Protein AF-A0A3M7ECI2-F1 (afdb_monomer)

Radius of gyration: 13.9 Å; Cα contacts (8 Å, |Δi|>4): 184; chains: 1; bounding box: 37×32×33 Å

Sequence (130 aa):
MAPIPIGLCGKSSGMASAFSQKLLPEYERQSIRPASGVGTNADSPSTQVPLAMVVGRGFSESELQEMRTLEGARTIPWLYPDPLKSMASTLSRPFLLDAIAKRTKACLGAHGVAEGKDVASEEKGKVWYF

Foldseek 3Di:
DQAAEEEEAEPDPVLRVLLQVLLPPRHHYDQDCDPVNDDPRNPDDDPDDHQAYEYEPPDDPVRVVVSCVDPPSQQHEYEYEDPVVVVPPPDDDVVSSNVVSVVVVVQCVVQQVGPPGHRDSVRGNHYHYD

Mean predicted aligned error: 9.51 Å

Secondary structure (DSSP, 8-state):
-PPEEEEEE-S-HHHHHHHHHHHTTTEEEE----TTS-STTTT----S--S-EEE-TTS-HHHHHHHHHSTTGGGS-EEE--HHHHTT--S-HHHHHHHHHHHHHHHHHHTT-STT-PPPTTTTT-EEE-

pLDDT: mean 71.27, std 13.81, range [38.53, 88.94]

Organism: Hortaea werneckii (NCBI:txid91943)

Structure (mmCIF, N/CA/C/O backbone):
data_AF-A0A3M7ECI2-F1
#
_entry.id   AF-A0A3M7ECI2-F1
#
loop_
_atom_site.group_PDB
_atom_site.id
_atom_site.type_symbol
_atom_site.label_atom_id
_atom_site.label_alt_id
_atom_site.label_comp_id
_atom_site.label_asym_id
_atom_site.label_entity_id
_atom_site.label_seq_id
_atom_site.pdbx_PDB_ins_code
_atom_site.Cartn_x
_atom_site.Cartn_y
_atom_site.Cartn_z
_atom_site.occupancy
_atom_site.B_iso_or_equiv
_atom_site.auth_seq_id
_atom_site.auth_comp_id
_atom_site.auth_asym_id
_atom_site.auth_atom_id
_atom_site.pdbx_PDB_model_num
ATOM 1 N N . MET A 1 1 ? -15.680 -14.904 -4.975 1.00 51.53 1 MET A N 1
ATOM 2 C CA . MET A 1 1 ? -14.711 -14.382 -3.988 1.00 51.53 1 MET A CA 1
ATOM 3 C C . MET A 1 1 ? -14.372 -12.958 -4.382 1.00 51.53 1 MET A C 1
ATOM 5 O O . MET A 1 1 ? -14.269 -12.705 -5.578 1.00 51.53 1 MET A O 1
ATOM 9 N N . ALA A 1 2 ? -14.342 -12.034 -3.421 1.00 65.56 2 ALA A N 1
ATOM 10 C CA . ALA A 1 2 ? -14.121 -10.612 -3.680 1.00 65.56 2 ALA A CA 1
ATOM 11 C C . ALA A 1 2 ? -12.646 -10.261 -3.411 1.00 65.56 2 ALA A C 1
ATOM 13 O O . ALA A 1 2 ? -12.099 -10.751 -2.422 1.00 65.56 2 ALA A O 1
ATOM 14 N N . PRO A 1 3 ? -11.999 -9.463 -4.273 1.00 75.31 3 PRO A N 1
ATOM 15 C CA . PRO A 1 3 ? -10.607 -9.068 -4.092 1.00 75.31 3 PRO A CA 1
ATOM 16 C C . PRO A 1 3 ? -10.425 -8.204 -2.837 1.00 75.31 3 PRO A C 1
ATOM 18 O O . PRO A 1 3 ? -11.341 -7.509 -2.395 1.00 75.31 3 PRO A O 1
ATOM 21 N N . ILE A 1 4 ? -9.227 -8.246 -2.254 1.00 79.75 4 ILE A N 1
ATOM 22 C CA . ILE A 1 4 ? -8.922 -7.526 -1.014 1.00 79.75 4 ILE A CA 1
ATOM 23 C C . ILE A 1 4 ? -8.727 -6.034 -1.325 1.00 79.75 4 ILE A C 1
ATOM 25 O O . ILE A 1 4 ? -7.835 -5.701 -2.113 1.00 79.75 4 ILE A O 1
ATOM 29 N N . PRO A 1 5 ? -9.494 -5.118 -0.704 1.00 77.75 5 PRO A N 1
ATOM 30 C CA . PRO A 1 5 ? -9.373 -3.696 -0.984 1.00 77.75 5 PRO A CA 1
ATOM 31 C C . PRO A 1 5 ? -8.084 -3.128 -0.382 1.00 77.75 5 PRO A C 1
ATOM 33 O O . PRO A 1 5 ? -7.863 -3.193 0.828 1.00 77.75 5 PRO A O 1
ATOM 36 N N . ILE A 1 6 ? -7.249 -2.510 -1.215 1.00 82.06 6 ILE A N 1
ATOM 37 C CA . ILE A 1 6 ? -6.029 -1.812 -0.792 1.00 82.06 6 ILE A CA 1
ATOM 38 C C . ILE A 1 6 ? -5.992 -0.384 -1.333 1.00 82.06 6 ILE A C 1
ATOM 40 O O . ILE A 1 6 ? -6.375 -0.106 -2.466 1.00 82.06 6 ILE A O 1
ATOM 44 N N . GLY A 1 7 ? -5.482 0.543 -0.539 1.00 82.25 7 GLY A N 1
ATOM 45 C CA . GLY A 1 7 ? -5.166 1.889 -0.983 1.00 82.25 7 GLY A CA 1
ATOM 46 C C . GLY A 1 7 ? -3.888 1.903 -1.800 1.00 82.25 7 GLY A C 1
ATOM 47 O O . GLY A 1 7 ? -2.899 1.293 -1.405 1.00 82.25 7 GLY A O 1
ATOM 48 N N . LEU A 1 8 ? -3.872 2.639 -2.909 1.00 81.19 8 LEU A N 1
ATOM 49 C CA . LEU A 1 8 ? -2.645 2.900 -3.658 1.00 81.19 8 LEU A CA 1
ATOM 50 C C . LEU A 1 8 ? -2.427 4.400 -3.804 1.00 81.19 8 LEU A C 1
ATOM 52 O O . LEU A 1 8 ? -3.227 5.098 -4.432 1.00 81.19 8 LEU A O 1
ATOM 56 N N . CYS A 1 9 ? -1.309 4.885 -3.272 1.00 76.56 9 CYS A N 1
ATOM 57 C CA . CYS A 1 9 ? -0.869 6.256 -3.447 1.00 76.56 9 CYS A CA 1
ATOM 58 C C . CYS A 1 9 ? 0.439 6.305 -4.240 1.00 76.56 9 CYS A C 1
ATOM 60 O O . CYS A 1 9 ? 1.471 5.786 -3.821 1.00 76.56 9 CYS A O 1
ATOM 62 N N . GLY A 1 10 ? 0.415 6.947 -5.403 1.00 74.00 10 GLY A N 1
ATOM 63 C CA . GLY A 1 10 ? 1.594 7.129 -6.240 1.00 74.00 10 GLY A CA 1
ATOM 64 C C . GLY A 1 10 ? 1.497 8.428 -7.025 1.00 74.00 10 GLY A C 1
ATOM 65 O O . GLY A 1 10 ? 0.425 8.772 -7.510 1.00 74.00 10 GLY A O 1
ATOM 66 N N . LYS A 1 11 ? 2.625 9.131 -7.187 1.00 70.88 11 LYS A N 1
ATOM 67 C CA . LYS A 1 11 ? 2.694 10.362 -7.998 1.00 70.88 11 LYS A CA 1
ATOM 68 C C . LYS A 1 11 ? 2.538 10.108 -9.506 1.00 70.88 11 LYS A C 1
ATOM 70 O O . LYS A 1 11 ? 2.215 11.022 -10.251 1.00 70.88 11 LYS A O 1
ATOM 75 N N . SER A 1 12 ? 2.774 8.877 -9.968 1.00 71.81 12 SER A N 1
ATOM 76 C CA . SER A 1 12 ? 2.641 8.490 -11.378 1.00 71.81 12 SER A CA 1
ATOM 77 C C . SER A 1 12 ? 1.426 7.586 -11.579 1.00 71.81 12 SER A C 1
ATOM 79 O O . SER A 1 12 ? 1.416 6.439 -11.126 1.00 71.81 12 SER A O 1
ATOM 81 N N . SER A 1 13 ? 0.425 8.087 -12.304 1.00 68.69 13 SER A N 1
ATOM 82 C CA . SER A 1 13 ? -0.803 7.353 -12.638 1.00 68.69 13 SER A CA 1
ATOM 83 C C . SER A 1 13 ? -0.538 6.108 -13.493 1.00 68.69 13 SER A C 1
ATOM 85 O O . SER A 1 13 ? -1.153 5.064 -13.268 1.00 68.69 13 SER A O 1
ATOM 87 N N . GLY A 1 14 ? 0.420 6.179 -14.425 1.00 72.62 14 GLY A N 1
ATOM 88 C CA . GLY A 1 14 ? 0.828 5.044 -15.258 1.00 72.62 14 GLY A CA 1
ATOM 89 C C . GLY A 1 14 ? 1.465 3.915 -14.445 1.00 72.62 14 GLY A C 1
ATOM 90 O O . GLY A 1 14 ? 1.084 2.756 -14.594 1.00 72.62 14 GLY A O 1
ATOM 91 N N . MET A 1 15 ? 2.375 4.251 -13.523 1.00 73.75 15 MET A N 1
ATOM 92 C CA . MET A 1 15 ? 2.985 3.268 -12.617 1.00 73.75 15 MET A CA 1
ATOM 93 C C . MET A 1 15 ? 1.955 2.666 -11.661 1.00 73.75 15 MET A C 1
ATOM 95 O O . MET A 1 15 ? 1.969 1.460 -11.439 1.00 73.75 15 MET A O 1
ATOM 99 N N . ALA A 1 16 ? 1.049 3.489 -11.124 1.00 74.75 16 ALA A N 1
ATOM 100 C CA . ALA A 1 16 ? -0.005 3.028 -10.228 1.00 74.75 16 ALA A CA 1
ATOM 101 C C . ALA A 1 16 ? -0.942 2.030 -10.925 1.00 74.75 16 ALA A C 1
ATOM 103 O O . ALA A 1 16 ? -1.225 0.968 -10.382 1.00 74.75 16 ALA A O 1
ATOM 104 N N . SER A 1 17 ? -1.362 2.333 -12.155 1.00 78.06 17 SER A N 1
ATOM 105 C CA . SER A 1 17 ? -2.263 1.468 -12.926 1.00 78.06 17 SER A CA 1
ATOM 106 C C . SER A 1 17 ? -1.599 0.140 -13.299 1.00 78.06 17 SER A C 1
ATOM 108 O O . SER A 1 17 ? -2.185 -0.920 -13.089 1.00 78.06 17 SER A O 1
ATOM 110 N N . ALA A 1 18 ? -0.350 0.180 -13.779 1.00 79.88 18 ALA A N 1
ATOM 111 C CA . ALA A 1 18 ? 0.408 -1.027 -14.110 1.00 79.88 18 ALA A CA 1
ATOM 112 C C . ALA A 1 18 ? 0.685 -1.893 -12.870 1.00 79.88 18 ALA A C 1
ATOM 114 O O . ALA A 1 18 ? 0.627 -3.118 -12.938 1.00 79.88 18 ALA A O 1
ATOM 115 N N . PHE A 1 19 ? 0.940 -1.265 -11.721 1.00 81.44 19 PHE A N 1
ATOM 116 C CA . PHE A 1 19 ? 1.107 -1.962 -10.451 1.00 81.44 19 PHE A CA 1
ATOM 117 C C . PHE A 1 19 ? -0.193 -2.632 -9.983 1.00 81.44 19 PHE A C 1
ATOM 119 O O . PHE A 1 19 ? -0.173 -3.805 -9.623 1.00 81.44 19 PHE A O 1
ATOM 126 N N . SER A 1 20 ? -1.335 -1.939 -10.053 1.00 81.19 20 SER A N 1
ATOM 127 C CA . SER A 1 20 ? -2.638 -2.520 -9.700 1.00 81.19 20 SER A CA 1
ATOM 128 C C . SER A 1 20 ? -2.983 -3.740 -10.550 1.00 81.19 20 SER A C 1
ATOM 130 O O . SER A 1 20 ? -3.453 -4.738 -10.014 1.00 81.19 20 SER A O 1
ATOM 132 N N . GLN A 1 21 ? -2.680 -3.711 -11.851 1.00 83.56 21 GLN A N 1
ATOM 133 C CA . GLN A 1 21 ? -2.888 -4.867 -12.729 1.00 83.56 21 GLN A CA 1
ATOM 134 C C . GLN A 1 21 ? -2.087 -6.102 -12.293 1.00 83.56 21 GLN A C 1
ATOM 136 O O . GLN A 1 21 ? -2.551 -7.222 -12.475 1.00 83.56 21 GLN A O 1
ATOM 141 N N . LYS A 1 22 ? -0.906 -5.918 -11.688 1.00 85.19 22 LYS A N 1
ATOM 142 C CA . LYS A 1 22 ? -0.067 -7.015 -11.173 1.00 85.19 22 LYS A CA 1
ATOM 143 C C . LYS A 1 22 ? -0.537 -7.566 -9.825 1.00 85.19 22 LYS A C 1
ATOM 145 O O . LYS A 1 22 ? -0.097 -8.639 -9.409 1.00 85.19 22 LYS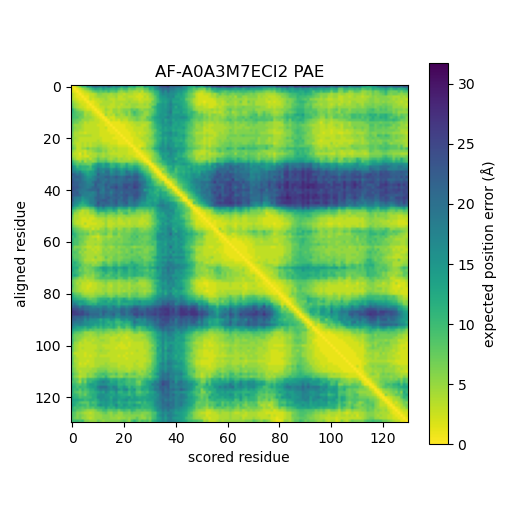 A O 1
ATOM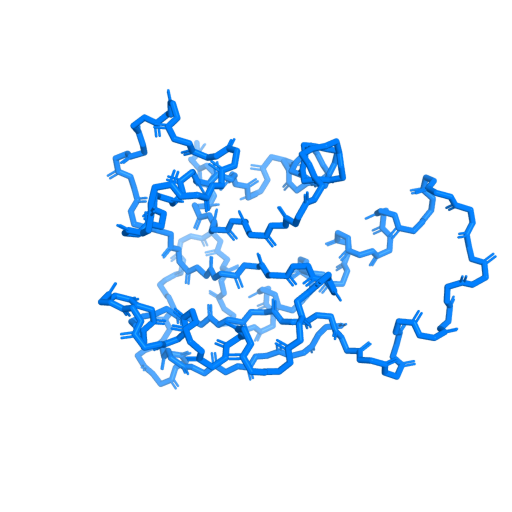 150 N N . LEU A 1 23 ? -1.390 -6.826 -9.124 1.00 82.25 23 LEU A N 1
ATOM 151 C CA . LEU A 1 23 ? -1.937 -7.232 -7.835 1.00 82.25 23 LEU A CA 1
ATOM 152 C C . LEU A 1 23 ? -3.231 -8.038 -7.951 1.00 82.25 23 LEU A C 1
ATOM 154 O O . LEU A 1 23 ? -3.508 -8.859 -7.073 1.00 82.25 23 LEU A O 1
ATOM 158 N N . LEU A 1 24 ? -3.953 -7.880 -9.059 1.00 81.12 24 LEU A N 1
ATOM 159 C CA . LEU A 1 24 ? -5.083 -8.733 -9.398 1.00 81.12 24 LEU A CA 1
ATOM 160 C C . LEU A 1 24 ? -4.647 -10.203 -9.575 1.00 81.12 24 LEU A C 1
ATOM 162 O O . LEU A 1 24 ? -3.501 -10.472 -9.953 1.00 81.12 24 LEU A O 1
ATOM 166 N N . PRO A 1 25 ? -5.547 -11.166 -9.314 1.00 80.00 25 PRO A N 1
ATOM 167 C CA . PRO A 1 25 ? -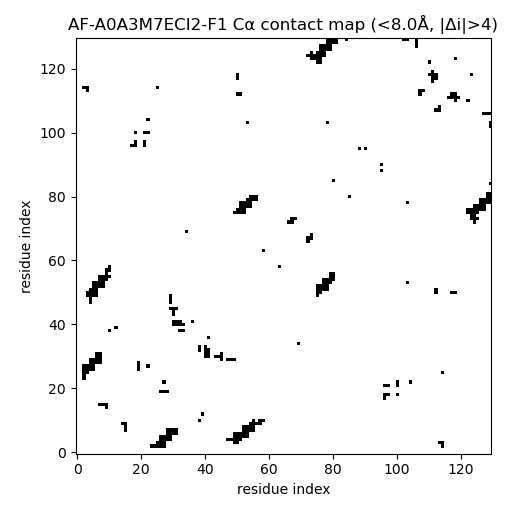6.916 -10.988 -8.808 1.00 80.00 25 PRO A CA 1
ATOM 168 C C . PRO A 1 25 ? -7.007 -10.853 -7.276 1.00 80.00 25 PRO A C 1
ATOM 170 O O . PRO A 1 25 ? -8.093 -10.654 -6.752 1.00 80.00 25 PRO A O 1
ATOM 173 N N . GLU A 1 26 ? -5.892 -10.983 -6.555 1.00 81.56 26 GLU A N 1
ATOM 174 C CA . GLU A 1 26 ? -5.868 -11.086 -5.087 1.00 81.56 26 GLU A CA 1
ATOM 175 C C . GLU A 1 26 ? -6.185 -9.761 -4.378 1.00 81.56 26 GLU A C 1
ATOM 177 O O . GLU A 1 26 ? -6.922 -9.747 -3.393 1.00 81.56 26 GLU A O 1
ATOM 182 N N . TYR A 1 27 ? -5.649 -8.646 -4.883 1.00 81.81 27 TYR A N 1
ATOM 183 C CA . TYR A 1 27 ? -5.853 -7.321 -4.299 1.00 81.81 27 TYR A CA 1
ATOM 184 C C . TYR A 1 27 ? -6.394 -6.349 -5.340 1.00 81.81 27 TYR A C 1
ATOM 186 O O . TYR A 1 27 ? -5.886 -6.267 -6.461 1.00 81.81 27 TYR A O 1
ATOM 194 N N . GLU A 1 28 ? -7.389 -5.567 -4.938 1.00 80.44 28 GLU A N 1
ATOM 195 C CA . GLU A 1 28 ? -8.008 -4.536 -5.757 1.00 80.44 28 GLU A CA 1
ATOM 196 C C . GLU A 1 28 ? -7.673 -3.153 -5.204 1.00 80.44 28 GLU A C 1
ATOM 198 O O . GLU A 1 28 ? -7.791 -2.872 -4.009 1.00 80.44 28 GLU A O 1
ATOM 203 N N . ARG A 1 29 ? -7.238 -2.264 -6.100 1.00 75.94 29 ARG A N 1
ATOM 204 C CA . ARG A 1 29 ? -6.980 -0.869 -5.757 1.00 75.94 29 ARG A CA 1
ATOM 205 C C . ARG A 1 29 ? -8.301 -0.171 -5.466 1.00 75.94 29 ARG A C 1
ATOM 207 O O . ARG A 1 29 ? -9.103 0.025 -6.372 1.00 75.94 29 ARG A O 1
ATOM 214 N N . GLN A 1 30 ? -8.422 0.352 -4.256 1.00 70.62 30 GLN A N 1
ATOM 215 C CA . GLN A 1 30 ? -9.412 1.352 -3.915 1.00 70.62 30 GLN A CA 1
ATOM 216 C C . GLN A 1 30 ? -8.852 2.755 -4.126 1.00 70.62 30 GLN A C 1
ATOM 218 O O . GLN A 1 30 ? -7.736 3.094 -3.712 1.00 70.62 30 GLN A O 1
ATOM 223 N N . SER A 1 31 ? -9.645 3.583 -4.802 1.00 55.25 31 SER A N 1
ATOM 224 C CA . SER A 1 31 ? -9.342 4.998 -4.948 1.00 55.25 31 SER A CA 1
ATOM 225 C C . SER A 1 31 ? -9.661 5.700 -3.636 1.00 55.25 31 SER A C 1
ATOM 227 O O . SER A 1 31 ? -10.822 5.852 -3.266 1.00 55.25 31 SER A O 1
ATOM 229 N N . ILE A 1 32 ? -8.627 6.109 -2.908 1.00 51.22 32 ILE A N 1
ATOM 230 C CA . ILE A 1 32 ? -8.792 6.916 -1.701 1.00 51.22 32 ILE A CA 1
ATOM 231 C C . ILE A 1 32 ? -8.716 8.364 -2.137 1.00 51.22 32 ILE A C 1
ATOM 233 O O . ILE A 1 32 ? -7.712 8.780 -2.721 1.00 51.22 32 ILE A O 1
ATOM 237 N N . ARG A 1 33 ? -9.783 9.116 -1.869 1.00 44.34 33 ARG A N 1
ATOM 238 C CA . ARG A 1 33 ? -9.805 10.565 -2.054 1.00 44.34 33 ARG A CA 1
ATOM 239 C C . ARG A 1 33 ? -8.929 11.201 -0.971 1.00 44.34 33 ARG A C 1
ATOM 241 O O . ARG A 1 33 ? -9.315 11.148 0.195 1.00 44.34 33 ARG A O 1
ATOM 248 N N . PRO A 1 34 ? -7.767 11.793 -1.300 1.00 39.31 34 PRO A N 1
ATOM 249 C CA . PRO A 1 34 ? -7.087 12.642 -0.337 1.00 39.31 34 PRO A CA 1
ATOM 250 C C . PRO A 1 34 ? -7.944 13.897 -0.111 1.00 39.31 34 PRO A C 1
ATOM 252 O O . PRO A 1 34 ? -8.456 14.480 -1.069 1.00 39.31 34 PRO A O 1
ATOM 255 N N . ALA A 1 35 ? -8.095 14.327 1.146 1.00 38.53 35 ALA A N 1
ATOM 256 C CA . ALA A 1 35 ? -8.881 15.513 1.514 1.00 38.53 35 ALA A CA 1
ATOM 257 C C . ALA A 1 35 ? -8.386 16.812 0.842 1.00 38.53 35 ALA A C 1
ATOM 259 O O . ALA A 1 35 ? -9.117 17.793 0.7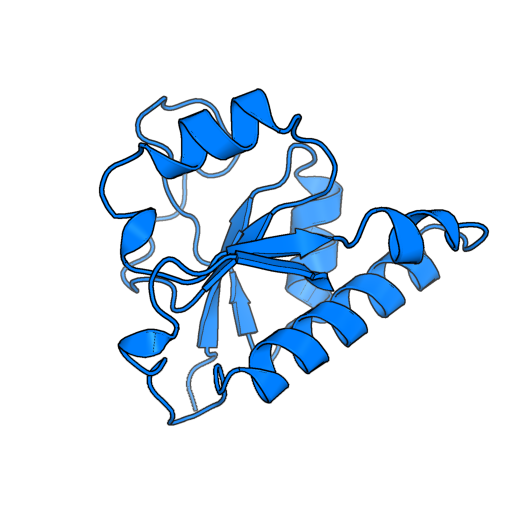73 1.00 38.53 35 ALA A O 1
ATOM 260 N N . SER A 1 36 ? -7.162 16.808 0.304 1.00 40.38 36 SER A N 1
ATOM 261 C CA . SER A 1 36 ? -6.566 17.919 -0.439 1.00 40.38 36 SER A CA 1
ATOM 262 C C . SER A 1 36 ? -7.135 18.113 -1.851 1.00 40.38 36 SER A C 1
ATOM 264 O O . SER A 1 36 ? -6.849 19.127 -2.478 1.00 40.38 36 SER A O 1
ATOM 266 N N . GLY A 1 37 ? -7.885 17.146 -2.397 1.00 40.47 37 GLY A N 1
ATOM 267 C CA . GLY A 1 37 ? -8.368 17.190 -3.784 1.00 40.47 37 GLY A CA 1
ATOM 268 C C . GLY A 1 37 ? -7.263 17.082 -4.845 1.00 40.47 37 GLY A C 1
ATOM 269 O O . GLY A 1 37 ? -7.561 17.081 -6.038 1.00 40.47 37 GLY A O 1
ATOM 270 N N . VAL A 1 38 ? -5.994 16.949 -4.438 1.00 41.53 38 VAL A N 1
ATOM 271 C CA . VAL A 1 38 ? -4.842 16.850 -5.341 1.00 41.53 38 VAL A CA 1
ATOM 272 C C . VAL A 1 38 ? -4.352 15.407 -5.374 1.00 41.53 38 VAL A C 1
ATOM 274 O O . VAL A 1 38 ? -3.756 14.891 -4.431 1.00 41.53 38 VAL A O 1
ATOM 277 N N . GLY A 1 39 ? -4.645 14.736 -6.481 1.00 44.00 39 GLY A N 1
ATOM 278 C CA . GLY A 1 39 ? -4.252 13.359 -6.754 1.00 44.00 39 GLY A CA 1
ATOM 279 C C . GLY A 1 39 ? -5.143 12.783 -7.845 1.00 44.00 39 GLY A C 1
ATOM 280 O O . GLY A 1 39 ? -6.342 13.041 -7.864 1.00 44.00 39 GLY A O 1
ATOM 281 N N . THR A 1 40 ? -4.584 11.980 -8.751 1.00 46.34 40 THR A N 1
ATOM 282 C CA . THR A 1 40 ? -5.270 11.374 -9.915 1.00 46.34 40 THR A CA 1
ATOM 283 C C . THR A 1 40 ? -6.334 10.317 -9.535 1.00 46.34 40 THR A C 1
ATOM 285 O O . THR A 1 40 ? -6.641 9.421 -10.313 1.00 46.34 40 THR A O 1
ATOM 288 N N . ASN A 1 41 ? -6.864 10.395 -8.311 1.00 46.84 41 ASN A N 1
ATOM 289 C CA . ASN A 1 41 ? -7.716 9.430 -7.617 1.00 46.84 41 ASN A CA 1
ATOM 290 C C . ASN A 1 41 ? -9.144 9.982 -7.365 1.00 46.84 41 ASN A C 1
ATOM 292 O O . ASN A 1 41 ? -9.909 9.391 -6.602 1.00 46.84 41 ASN A O 1
ATOM 296 N N . ALA A 1 42 ? -9.508 11.132 -7.942 1.00 42.81 42 ALA A N 1
ATOM 297 C CA . ALA A 1 42 ? -10.737 11.855 -7.595 1.00 42.81 42 ALA A CA 1
ATOM 298 C C . ALA A 1 42 ? -12.046 11.215 -8.116 1.00 42.81 42 ALA A C 1
ATOM 300 O O . ALA A 1 42 ? -13.105 11.442 -7.518 1.00 42.81 42 ALA A O 1
ATOM 301 N N . ASP A 1 43 ? -11.985 10.378 -9.159 1.00 42.19 43 ASP A N 1
ATOM 302 C CA . ASP A 1 43 ? -13.165 10.056 -9.985 1.00 42.19 43 ASP A CA 1
ATOM 303 C C . ASP A 1 43 ? -13.804 8.674 -9.777 1.00 42.19 43 ASP A C 1
ATOM 305 O O . ASP A 1 43 ? -14.718 8.308 -10.510 1.00 42.19 43 ASP A O 1
ATOM 309 N N . SER A 1 44 ? -13.394 7.886 -8.780 1.00 43.56 44 SER A N 1
ATOM 310 C CA . SER A 1 44 ? -14.018 6.573 -8.537 1.00 43.56 44 SER A CA 1
ATOM 311 C C . SER A 1 44 ? -14.548 6.463 -7.105 1.00 43.56 44 SER A C 1
ATOM 313 O O . SER A 1 44 ? -13.740 6.459 -6.173 1.00 43.56 44 SER A O 1
ATOM 315 N N . PRO A 1 45 ? -15.878 6.389 -6.896 1.00 41.19 45 PRO A N 1
ATOM 316 C CA . PRO A 1 45 ? -16.446 6.138 -5.579 1.00 41.19 45 PRO A CA 1
ATOM 317 C C . PRO A 1 45 ? -16.133 4.695 -5.167 1.00 41.19 45 PRO A C 1
ATOM 319 O O . PRO A 1 45 ? -16.788 3.752 -5.600 1.00 41.19 45 PRO A O 1
ATOM 322 N N . SER A 1 46 ? -15.111 4.520 -4.333 1.00 47.69 46 SER A N 1
ATOM 323 C CA . SER A 1 46 ? -14.917 3.276 -3.591 1.00 47.69 46 SER A CA 1
ATOM 324 C C . SER A 1 46 ? -15.919 3.218 -2.439 1.00 47.69 46 SER A C 1
ATOM 326 O O . SER A 1 46 ? -16.001 4.148 -1.637 1.00 47.69 46 SER A O 1
ATOM 328 N N . THR A 1 47 ? -16.661 2.117 -2.339 1.00 48.69 47 THR A N 1
ATOM 329 C CA . THR A 1 47 ? -17.535 1.796 -1.195 1.00 48.69 47 THR A CA 1
ATOM 330 C C . THR A 1 47 ? -16.814 1.001 -0.102 1.00 48.69 47 THR A C 1
ATOM 332 O O . THR A 1 47 ? -17.401 0.746 0.947 1.00 48.69 47 THR A O 1
ATOM 335 N N . GLN A 1 48 ? -15.557 0.598 -0.322 1.00 58.09 48 GLN A N 1
ATOM 336 C CA . GLN A 1 48 ? -14.816 -0.274 0.589 1.00 58.09 48 GLN A CA 1
ATOM 337 C C . GLN A 1 48 ? -13.659 0.463 1.257 1.00 58.09 48 GLN A C 1
ATOM 339 O O . GLN A 1 48 ? -12.783 1.032 0.599 1.00 58.09 48 GLN A O 1
ATOM 344 N N . VAL A 1 49 ? -13.642 0.398 2.589 1.00 66.81 49 VAL A N 1
ATOM 345 C CA . VAL A 1 49 ? -12.507 0.857 3.387 1.00 66.81 49 VAL A CA 1
ATOM 346 C C . VAL A 1 49 ? -11.312 -0.047 3.057 1.00 66.81 49 VAL A C 1
ATOM 348 O O . VAL A 1 49 ? -11.417 -1.266 3.199 1.00 66.81 49 VAL A O 1
ATOM 351 N N . PRO A 1 50 ? -10.193 0.513 2.579 1.00 73.75 50 PRO A N 1
ATOM 352 C CA . PRO A 1 50 ? -9.009 -0.270 2.260 1.00 73.75 50 PRO A CA 1
ATOM 353 C C . PRO A 1 50 ? -8.434 -0.890 3.532 1.00 73.75 50 PRO A C 1
ATOM 355 O O . PRO A 1 50 ? -8.427 -0.251 4.576 1.00 73.75 50 PRO A O 1
ATOM 358 N N . LEU A 1 51 ? -7.915 -2.114 3.449 1.00 78.75 51 LEU A N 1
ATOM 359 C CA . LEU A 1 51 ? -7.286 -2.791 4.589 1.00 78.75 51 LEU A CA 1
ATOM 360 C C . LEU A 1 51 ? -5.833 -2.363 4.810 1.00 78.75 51 LEU A C 1
ATOM 362 O O . LEU A 1 51 ? -5.303 -2.542 5.900 1.00 78.75 51 LEU A O 1
ATOM 366 N N . ALA A 1 52 ? -5.182 -1.803 3.793 1.00 83.50 52 ALA A N 1
ATOM 367 C CA . ALA A 1 52 ? -3.805 -1.330 3.864 1.00 83.50 52 ALA A CA 1
ATOM 368 C C . ALA A 1 52 ? -3.551 -0.228 2.831 1.00 83.50 52 ALA A C 1
ATOM 370 O O . ALA A 1 52 ? -4.198 -0.197 1.785 1.00 83.50 52 ALA A O 1
ATOM 371 N N . MET A 1 53 ? -2.580 0.643 3.098 1.00 85.44 53 MET A N 1
ATOM 372 C CA . MET A 1 53 ? -2.090 1.675 2.182 1.00 85.44 53 MET A CA 1
ATOM 373 C C . MET A 1 53 ? -0.773 1.258 1.561 1.00 85.44 53 MET A C 1
ATOM 375 O O . MET A 1 53 ? 0.191 1.070 2.280 1.00 85.44 53 MET A O 1
ATOM 379 N N . VAL A 1 54 ? -0.674 1.208 0.240 1.00 86.12 54 VAL A N 1
ATOM 380 C CA . VAL A 1 54 ? 0.602 1.081 -0.469 1.00 86.12 54 VAL A CA 1
ATOM 381 C C . VAL A 1 54 ? 0.984 2.448 -1.010 1.00 86.12 54 VAL A C 1
ATOM 383 O O . VAL A 1 54 ? 0.231 3.045 -1.781 1.00 86.12 54 VAL A O 1
ATOM 386 N N . VAL A 1 55 ? 2.155 2.953 -0.631 1.00 83.62 55 VAL A N 1
ATOM 387 C CA . VAL A 1 55 ? 2.632 4.264 -1.077 1.00 83.62 55 VAL A CA 1
ATOM 388 C C . VAL A 1 55 ? 3.917 4.113 -1.874 1.00 83.62 55 VAL A C 1
ATOM 390 O O . VAL A 1 55 ? 4.850 3.434 -1.463 1.00 83.62 55 VAL A O 1
ATOM 393 N N . GLY A 1 56 ? 3.967 4.731 -3.051 1.00 78.38 56 GLY A N 1
ATOM 394 C CA . GLY A 1 56 ? 5.137 4.696 -3.921 1.00 78.38 56 GLY A CA 1
ATOM 395 C C . GLY A 1 56 ? 6.306 5.529 -3.386 1.00 78.38 56 GLY A C 1
ATOM 396 O O . GLY A 1 56 ? 6.135 6.456 -2.606 1.00 78.38 56 GLY A O 1
ATOM 397 N N . ARG A 1 57 ? 7.514 5.276 -3.899 1.00 74.94 57 ARG A N 1
ATOM 398 C CA . ARG A 1 57 ? 8.759 5.968 -3.492 1.00 74.94 57 ARG A CA 1
ATOM 399 C C . ARG A 1 57 ? 8.827 7.458 -3.875 1.00 74.94 57 ARG A C 1
ATOM 401 O O . ARG A 1 57 ? 9.829 8.112 -3.632 1.00 74.94 57 ARG A O 1
ATOM 408 N N . GLY A 1 58 ? 7.817 7.988 -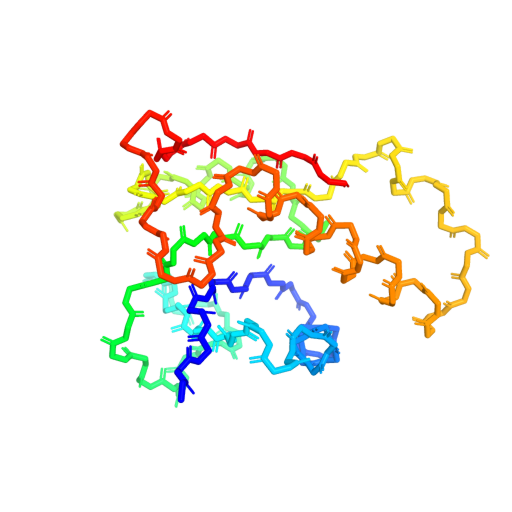4.562 1.00 71.12 58 GLY A N 1
ATOM 409 C CA . GLY A 1 58 ? 7.838 9.364 -5.065 1.00 71.12 58 GLY A CA 1
ATOM 410 C C . GLY A 1 58 ? 7.653 10.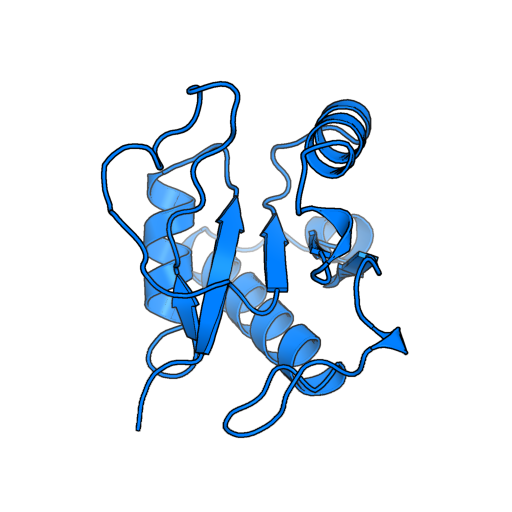431 -3.984 1.00 71.12 58 GLY A C 1
ATOM 411 O O . GLY A 1 58 ? 7.807 11.611 -4.287 1.00 71.12 58 GLY A O 1
ATOM 412 N N . PHE A 1 59 ? 7.289 10.038 -2.764 1.00 75.69 59 PHE A N 1
ATOM 413 C CA . PHE A 1 59 ? 7.017 10.942 -1.652 1.00 75.69 59 PHE A CA 1
ATOM 414 C C . PHE A 1 59 ? 8.239 11.076 -0.741 1.00 75.69 59 PHE A C 1
ATOM 416 O O . PHE A 1 59 ? 8.923 10.095 -0.450 1.00 75.69 59 PHE A O 1
ATOM 423 N N . SER A 1 60 ? 8.501 12.302 -0.304 1.00 78.38 60 SER A N 1
ATOM 424 C CA . SER A 1 60 ? 9.441 12.615 0.771 1.00 78.38 60 SER A CA 1
ATOM 425 C C . SER A 1 60 ? 8.880 12.190 2.129 1.00 78.38 60 SER A C 1
ATOM 427 O O . SER A 1 60 ? 7.671 12.042 2.292 1.00 78.38 60 SER A O 1
ATOM 429 N N . GLU A 1 61 ? 9.746 12.017 3.128 1.00 78.88 61 GLU A N 1
ATOM 430 C CA . GLU A 1 61 ? 9.308 11.667 4.485 1.00 78.88 61 GLU A CA 1
ATOM 431 C C . GLU A 1 61 ? 8.339 12.709 5.067 1.00 78.88 61 GLU A C 1
ATOM 433 O O . GLU A 1 61 ? 7.356 12.336 5.702 1.00 78.88 61 GLU A O 1
ATOM 438 N N . SER A 1 62 ? 8.556 13.995 4.779 1.00 80.12 62 SER A N 1
ATOM 439 C CA . SER A 1 62 ? 7.657 15.085 5.173 1.00 80.12 62 SER A CA 1
ATOM 440 C C . SER A 1 62 ? 6.264 14.925 4.556 1.00 80.12 62 SER A C 1
ATOM 442 O O . SER A 1 62 ? 5.275 14.952 5.283 1.00 80.12 62 SER A O 1
ATOM 444 N N . GLU A 1 63 ? 6.178 14.651 3.248 1.00 81.50 63 GLU A N 1
ATOM 445 C CA . GLU A 1 63 ? 4.897 14.370 2.579 1.00 81.50 63 GLU A CA 1
ATOM 446 C C . GLU A 1 63 ? 4.216 13.124 3.167 1.00 81.50 63 GLU A C 1
ATOM 448 O O . GLU A 1 63 ? 3.003 13.106 3.351 1.00 81.50 63 GLU A O 1
ATOM 453 N N . LEU A 1 64 ? 4.980 12.078 3.503 1.00 81.56 64 LEU A N 1
ATOM 454 C CA . LEU A 1 64 ? 4.433 10.875 4.137 1.00 81.56 64 LEU A CA 1
ATOM 455 C C . LEU A 1 64 ? 3.881 11.160 5.538 1.00 81.56 64 LEU A C 1
ATOM 457 O O . LEU A 1 64 ? 2.835 10.623 5.908 1.00 81.56 64 LEU A O 1
ATOM 461 N N . GLN A 1 65 ? 4.563 11.993 6.326 1.00 80.56 65 GLN A N 1
ATOM 462 C CA . GLN A 1 65 ? 4.080 12.406 7.642 1.00 80.56 65 GLN A CA 1
ATOM 463 C C . GLN A 1 65 ? 2.797 13.229 7.526 1.00 80.56 65 GLN A C 1
ATOM 465 O O . GLN A 1 65 ? 1.841 12.935 8.243 1.00 80.56 65 GLN A O 1
ATOM 470 N N . GLU A 1 66 ? 2.737 14.177 6.588 1.00 81.62 66 GLU A N 1
ATOM 471 C CA . GLU A 1 66 ? 1.526 14.947 6.279 1.00 81.62 66 GLU A CA 1
ATOM 472 C C . GLU A 1 66 ? 0.375 14.039 5.841 1.00 81.62 66 GLU A C 1
ATOM 474 O O . GLU A 1 66 ? -0.737 14.133 6.349 1.00 81.62 66 GLU A O 1
ATOM 479 N N . MET A 1 67 ? 0.632 13.073 4.962 1.00 80.00 67 MET A N 1
ATOM 480 C CA . MET A 1 67 ? -0.393 12.116 4.555 1.00 80.00 67 MET A CA 1
ATOM 481 C C . MET A 1 67 ? -0.902 11.259 5.725 1.00 80.00 67 MET A C 1
ATOM 483 O O . MET A 1 67 ? -2.074 10.882 5.747 1.00 80.00 67 MET A O 1
ATOM 487 N N . ARG A 1 68 ? -0.052 10.971 6.719 1.00 78.31 68 ARG A N 1
ATOM 488 C CA . ARG A 1 68 ? -0.428 10.237 7.938 1.00 78.31 68 ARG A CA 1
ATOM 489 C C . ARG A 1 68 ? -1.148 11.085 8.989 1.00 78.31 68 ARG A C 1
ATOM 491 O O . ARG A 1 68 ? -1.641 10.515 9.970 1.00 78.31 68 ARG A O 1
ATOM 498 N N . THR A 1 69 ? -1.208 12.408 8.827 1.00 79.12 69 THR A N 1
ATOM 499 C CA . THR A 1 69 ? -2.042 13.272 9.678 1.00 79.12 69 THR A CA 1
ATOM 500 C C . THR A 1 69 ? -3.488 13.353 9.191 1.00 79.12 69 THR A C 1
ATOM 502 O O . THR A 1 69 ? -4.350 13.772 9.961 1.00 79.12 69 THR A O 1
ATOM 505 N N . LEU A 1 70 ? -3.772 12.895 7.964 1.00 74.81 70 LEU A N 1
ATOM 506 C CA . LEU A 1 70 ? -5.128 12.822 7.425 1.00 74.81 70 LEU A CA 1
ATOM 507 C C . LEU A 1 70 ? -6.023 11.903 8.268 1.00 74.81 70 LEU A C 1
ATOM 509 O O . LEU A 1 70 ? -5.602 10.857 8.774 1.00 74.81 70 LEU A O 1
ATOM 513 N N . GLU A 1 71 ? -7.290 12.286 8.390 1.00 67.56 71 GLU A N 1
ATOM 514 C CA . GLU A 1 71 ? -8.294 11.501 9.100 1.00 67.56 71 GLU A CA 1
ATOM 515 C C . GLU A 1 71 ? -8.443 10.110 8.460 1.00 67.56 71 GLU A C 1
ATOM 517 O O . GLU A 1 71 ? -8.486 9.966 7.239 1.00 67.56 71 GLU A O 1
ATOM 522 N N . GLY A 1 72 ? -8.438 9.058 9.283 1.00 69.31 72 GLY A N 1
ATOM 523 C CA . GLY A 1 72 ? -8.447 7.670 8.807 1.00 69.31 72 GLY A CA 1
ATOM 524 C C . GLY A 1 72 ? -7.084 7.122 8.361 1.00 69.31 72 GLY A C 1
ATOM 525 O O . GLY A 1 72 ? -6.938 5.914 8.221 1.00 69.31 72 GLY A O 1
ATOM 526 N N . ALA A 1 73 ? -6.032 7.938 8.229 1.00 71.81 73 ALA A N 1
ATOM 527 C CA . ALA A 1 73 ? -4.710 7.421 7.862 1.00 71.81 73 ALA A CA 1
ATOM 528 C C . ALA A 1 73 ? -4.123 6.477 8.925 1.00 71.81 73 ALA A C 1
ATOM 530 O O . ALA A 1 73 ? -3.388 5.550 8.604 1.00 71.81 73 ALA A O 1
ATOM 531 N N . ARG A 1 74 ? -4.449 6.683 10.204 1.00 72.62 74 ARG A N 1
ATOM 532 C CA . ARG A 1 74 ? -3.934 5.864 11.316 1.00 72.62 74 ARG A CA 1
ATOM 533 C C . ARG A 1 74 ? -4.743 4.595 11.583 1.00 72.62 74 ARG A C 1
ATOM 535 O O . ARG A 1 74 ? -4.343 3.805 12.430 1.00 72.62 74 ARG A O 1
ATOM 542 N N . THR A 1 75 ? -5.866 4.389 10.896 1.00 75.44 75 THR A N 1
ATOM 543 C CA . THR A 1 75 ? -6.728 3.217 11.123 1.00 75.44 75 THR A CA 1
ATOM 544 C C . THR A 1 75 ? -6.287 1.997 10.319 1.00 75.44 75 THR A C 1
ATOM 546 O O . THR A 1 75 ? -6.760 0.894 10.586 1.00 75.44 75 THR A O 1
ATOM 549 N N . ILE A 1 76 ? -5.359 2.182 9.376 1.00 82.56 76 ILE A N 1
ATOM 550 C CA . ILE A 1 76 ? -4.865 1.151 8.463 1.00 82.56 76 ILE A CA 1
ATOM 551 C C . ILE A 1 76 ? -3.331 1.169 8.410 1.00 82.56 76 ILE A C 1
ATOM 553 O O . ILE A 1 76 ? -2.725 2.219 8.635 1.00 82.56 76 ILE A O 1
ATOM 557 N N . PRO A 1 77 ? -2.677 0.021 8.183 1.00 86.12 77 PRO A N 1
ATOM 558 C CA . PRO A 1 77 ? -1.233 -0.068 8.000 1.00 86.12 77 PRO A CA 1
ATOM 559 C C . PRO A 1 77 ? -0.775 0.581 6.690 1.00 86.12 77 PRO A C 1
ATOM 561 O O . PRO A 1 77 ? -1.503 0.588 5.696 1.00 86.12 77 PRO A O 1
ATOM 564 N N . TRP A 1 78 ? 0.452 1.102 6.685 1.00 86.44 78 TRP A N 1
ATOM 565 C CA . TRP A 1 78 ? 1.081 1.751 5.532 1.00 86.44 78 TRP A CA 1
ATOM 566 C C . TRP A 1 78 ? 2.304 0.972 5.079 1.00 86.44 78 TRP A C 1
ATOM 568 O O . TRP A 1 78 ? 3.177 0.672 5.877 1.00 86.44 78 TRP A O 1
ATOM 578 N N . LEU A 1 79 ? 2.386 0.686 3.789 1.00 88.94 79 LEU A N 1
ATOM 579 C CA . LEU A 1 79 ? 3.465 -0.026 3.134 1.00 88.94 79 LEU A CA 1
ATOM 580 C C . LEU A 1 79 ? 4.277 0.961 2.307 1.00 88.94 79 LEU A C 1
ATOM 582 O O . LEU A 1 79 ? 3.780 1.529 1.328 1.00 88.94 79 LEU A O 1
ATOM 586 N N . TYR A 1 80 ? 5.544 1.107 2.674 1.00 85.88 80 TYR A N 1
ATOM 587 C CA . TYR A 1 80 ? 6.530 1.892 1.950 1.00 85.88 80 TYR A CA 1
ATOM 588 C C . TYR A 1 80 ? 7.564 0.989 1.278 1.00 85.88 80 TYR A C 1
ATOM 590 O O . TYR A 1 80 ? 7.933 -0.048 1.825 1.00 85.88 80 TYR A O 1
ATOM 598 N N . PRO A 1 81 ? 8.077 1.363 0.099 1.00 81.62 81 PRO A N 1
ATOM 599 C CA . PRO A 1 81 ? 9.218 0.679 -0.481 1.00 81.62 81 PRO A CA 1
ATOM 600 C C . PRO A 1 81 ? 10.437 0.892 0.414 1.00 81.62 81 PRO A C 1
ATOM 602 O O . PRO A 1 81 ? 10.771 2.026 0.762 1.00 81.62 81 PRO A O 1
ATOM 605 N N . ASP A 1 82 ? 11.116 -0.197 0.759 1.00 79.00 82 ASP A N 1
ATOM 606 C CA . ASP A 1 82 ? 12.351 -0.144 1.528 1.00 79.00 82 ASP A CA 1
ATOM 607 C C . ASP A 1 82 ? 13.441 0.565 0.695 1.00 79.00 82 ASP A C 1
ATOM 609 O O . ASP A 1 82 ? 13.768 0.118 -0.416 1.00 79.00 82 ASP A O 1
ATOM 613 N N . PRO A 1 83 ? 14.020 1.680 1.182 1.00 66.31 83 PRO A N 1
ATOM 614 C CA . PRO A 1 83 ? 15.035 2.426 0.446 1.00 66.31 83 PRO A CA 1
ATOM 615 C C . PRO A 1 83 ? 16.282 1.585 0.134 1.00 66.31 83 PRO A C 1
ATOM 617 O O . PRO A 1 83 ? 16.883 1.782 -0.926 1.00 66.31 83 PRO A O 1
ATOM 620 N N . LEU A 1 84 ? 16.630 0.612 0.985 1.00 65.06 84 LEU A N 1
ATOM 621 C CA . LEU A 1 84 ? 17.777 -0.279 0.791 1.00 65.06 84 LEU A CA 1
ATOM 622 C C . LEU A 1 84 ? 17.484 -1.352 -0.265 1.00 65.06 84 LEU A C 1
ATOM 624 O O . LEU A 1 84 ? 18.327 -1.635 -1.116 1.00 65.06 84 LEU A O 1
ATOM 628 N N . LYS A 1 85 ? 16.262 -1.898 -0.294 1.00 63.09 85 LYS A N 1
ATOM 629 C CA . LYS A 1 85 ? 15.842 -2.873 -1.324 1.00 63.09 85 LYS A CA 1
ATOM 630 C C . LYS A 1 85 ? 15.443 -2.223 -2.650 1.00 63.09 85 LYS A C 1
ATOM 632 O O . LYS A 1 85 ? 15.356 -2.907 -3.676 1.00 63.09 85 LYS A O 1
ATOM 637 N N . SER A 1 86 ? 15.190 -0.914 -2.643 1.00 55.19 86 SER A N 1
ATOM 638 C CA . SER A 1 86 ? 14.907 -0.103 -3.828 1.00 55.19 86 SER A CA 1
ATOM 639 C C . SER A 1 86 ? 16.180 0.257 -4.606 1.00 55.19 86 SER A C 1
ATOM 641 O O . SER A 1 86 ? 16.119 0.380 -5.829 1.00 55.19 86 SER A O 1
ATOM 643 N N . MET A 1 87 ? 17.340 0.339 -3.942 1.00 49.22 87 MET A N 1
ATOM 644 C CA . MET A 1 87 ? 18.652 0.547 -4.584 1.00 49.22 87 MET A CA 1
ATOM 645 C C . MET A 1 87 ? 19.098 -0.631 -5.469 1.00 49.22 87 MET A C 1
ATOM 647 O O . MET A 1 87 ? 19.905 -0.438 -6.370 1.00 49.22 87 MET A O 1
ATOM 651 N N . ALA A 1 88 ? 18.508 -1.821 -5.315 1.00 47.19 88 ALA A N 1
ATOM 652 C CA . ALA A 1 88 ? 18.713 -2.959 -6.221 1.00 47.19 88 ALA A CA 1
ATOM 653 C C . ALA A 1 88 ? 17.993 -2.806 -7.588 1.00 47.19 88 ALA A C 1
ATOM 655 O O . ALA A 1 88 ? 17.811 -3.779 -8.319 1.00 47.19 88 ALA A O 1
ATOM 656 N N . SER A 1 89 ? 17.532 -1.598 -7.938 1.00 49.62 89 SER A N 1
ATOM 657 C CA . SER A 1 89 ? 16.816 -1.287 -9.182 1.00 49.62 89 SER A CA 1
ATOM 658 C C . SER A 1 89 ? 17.753 -1.029 -10.368 1.00 49.62 89 SER A C 1
ATOM 660 O O . SER A 1 89 ? 17.641 -0.037 -11.077 1.00 49.62 89 SER A O 1
ATOM 662 N N . THR A 1 90 ? 18.636 -1.984 -10.651 1.00 52.66 90 THR A N 1
ATOM 663 C CA . THR A 1 90 ? 19.281 -2.127 -11.972 1.00 52.66 90 THR A CA 1
ATOM 664 C C . THR A 1 90 ? 18.343 -2.781 -13.000 1.00 52.66 90 THR A C 1
ATOM 666 O O . THR A 1 90 ? 18.714 -2.993 -14.151 1.00 52.66 90 THR A O 1
ATOM 669 N N . LEU A 1 91 ? 17.121 -3.136 -12.589 1.00 57.53 91 LEU A N 1
ATOM 670 C CA . LEU A 1 91 ? 16.132 -3.843 -13.398 1.00 57.53 91 LEU A CA 1
ATOM 671 C C . LEU A 1 91 ? 15.350 -2.889 -14.310 1.00 57.53 91 LEU A C 1
ATOM 673 O O . LEU A 1 91 ? 14.875 -1.835 -13.884 1.00 57.53 91 LEU A O 1
ATOM 677 N N . SER A 1 92 ? 15.159 -3.296 -15.566 1.00 60.59 92 SER A N 1
ATOM 678 C CA . SER A 1 92 ? 14.324 -2.573 -16.526 1.00 60.59 92 SER A CA 1
ATOM 679 C C . SER A 1 92 ? 12.850 -2.536 -16.083 1.00 60.59 92 SER A C 1
ATOM 681 O O . SER A 1 92 ? 12.375 -3.384 -15.322 1.00 60.59 92 SER A O 1
ATOM 683 N N . ARG A 1 93 ? 12.106 -1.525 -16.560 1.00 58.84 93 ARG A N 1
ATOM 684 C CA . ARG A 1 93 ? 10.743 -1.180 -16.104 1.00 58.84 93 ARG A CA 1
ATOM 685 C C . ARG A 1 93 ? 9.736 -2.344 -15.957 1.00 58.84 93 ARG A C 1
ATOM 687 O O . ARG A 1 93 ? 8.982 -2.278 -14.987 1.00 58.84 93 ARG A O 1
ATOM 694 N N . PRO A 1 94 ? 9.680 -3.387 -16.814 1.00 64.62 94 PRO A N 1
ATOM 695 C CA . PRO A 1 94 ? 8.731 -4.484 -16.594 1.00 64.62 94 PRO A CA 1
ATOM 696 C C . PRO A 1 94 ? 9.084 -5.333 -15.361 1.00 64.62 94 PRO A C 1
ATOM 698 O O . PRO A 1 94 ? 8.218 -5.595 -14.530 1.00 64.62 94 PRO A O 1
ATOM 701 N N . PHE A 1 95 ? 10.362 -5.672 -15.172 1.00 69.06 95 PHE A N 1
ATOM 702 C CA . PHE A 1 95 ? 10.816 -6.484 -14.035 1.00 69.06 95 PHE A CA 1
ATOM 703 C C . PHE A 1 95 ? 10.768 -5.724 -12.711 1.00 69.06 95 PHE A C 1
ATOM 705 O O . PHE A 1 95 ? 10.559 -6.322 -11.657 1.00 69.06 95 PHE A O 1
ATOM 712 N N . LEU A 1 96 ? 10.935 -4.398 -12.759 1.00 73.50 96 LEU A N 1
ATOM 713 C CA . LEU A 1 96 ? 10.804 -3.552 -11.580 1.00 73.50 96 LEU A CA 1
ATOM 714 C C . LEU A 1 96 ? 9.391 -3.644 -10.989 1.00 73.50 96 LEU A C 1
ATOM 716 O O . LEU A 1 96 ? 9.248 -3.838 -9.784 1.00 73.50 96 LEU A O 1
ATOM 720 N N . LEU A 1 97 ? 8.355 -3.542 -11.826 1.00 77.06 97 LEU A N 1
ATOM 721 C CA . LEU A 1 97 ? 6.965 -3.613 -11.370 1.00 77.06 97 LEU A CA 1
ATOM 722 C C . LEU A 1 97 ? 6.611 -4.997 -10.824 1.00 77.06 97 LEU A C 1
ATOM 724 O O . LEU A 1 97 ? 5.977 -5.077 -9.775 1.00 77.06 97 LEU A O 1
ATOM 728 N N . ASP A 1 98 ? 7.081 -6.067 -11.467 1.00 80.81 98 ASP A N 1
ATOM 729 C CA . ASP A 1 98 ? 6.889 -7.436 -10.972 1.00 80.81 98 ASP A CA 1
ATOM 730 C C . ASP A 1 98 ? 7.571 -7.661 -9.618 1.00 80.81 98 ASP A C 1
ATOM 732 O O . ASP A 1 98 ? 6.977 -8.225 -8.697 1.00 80.81 98 ASP A O 1
ATOM 736 N N . ALA A 1 99 ? 8.799 -7.164 -9.452 1.00 80.75 99 ALA A N 1
ATOM 737 C CA . ALA A 1 99 ? 9.524 -7.265 -8.190 1.00 80.75 99 ALA A CA 1
ATOM 738 C C . ALA A 1 99 ? 8.867 -6.446 -7.068 1.00 80.75 99 ALA A C 1
ATOM 740 O O . ALA A 1 99 ? 8.857 -6.878 -5.915 1.00 80.75 99 ALA A O 1
ATOM 741 N N . ILE A 1 100 ? 8.333 -5.259 -7.376 1.00 82.19 100 ILE A N 1
ATOM 742 C CA . ILE A 1 100 ? 7.582 -4.444 -6.409 1.00 82.19 100 ILE A CA 1
ATOM 743 C C . ILE A 1 100 ? 6.285 -5.171 -6.039 1.00 82.19 100 ILE A C 1
ATOM 745 O O . ILE A 1 100 ? 6.065 -5.404 -4.858 1.00 82.19 100 ILE A O 1
ATOM 749 N N . ALA A 1 101 ? 5.482 -5.616 -7.012 1.00 84.25 101 ALA A N 1
ATOM 750 C CA . ALA A 1 101 ? 4.225 -6.323 -6.755 1.00 84.25 101 ALA A CA 1
ATOM 751 C C . ALA A 1 101 ? 4.438 -7.588 -5.916 1.00 84.25 101 ALA A C 1
ATOM 753 O O . ALA A 1 101 ? 3.740 -7.794 -4.925 1.00 84.25 101 ALA A O 1
ATOM 754 N N . LYS A 1 102 ? 5.455 -8.395 -6.240 1.00 85.38 102 LYS A N 1
ATOM 755 C CA . LYS A 1 102 ? 5.795 -9.601 -5.475 1.00 85.38 102 LYS A CA 1
ATOM 756 C C . LYS A 1 102 ? 6.186 -9.281 -4.031 1.00 85.38 102 LYS A C 1
ATOM 758 O O . LYS A 1 102 ? 5.734 -9.967 -3.117 1.00 85.38 102 LYS A O 1
ATOM 763 N N . ARG A 1 103 ? 6.993 -8.236 -3.811 1.00 86.19 103 ARG A N 1
ATOM 764 C CA . ARG A 1 103 ? 7.379 -7.792 -2.460 1.00 86.19 103 ARG A CA 1
ATOM 765 C C . ARG A 1 103 ? 6.193 -7.237 -1.680 1.00 86.19 103 ARG A C 1
ATOM 767 O O . ARG A 1 103 ? 6.034 -7.580 -0.514 1.00 86.19 103 ARG A O 1
ATOM 774 N N . THR A 1 104 ? 5.329 -6.458 -2.327 1.00 86.56 104 THR A N 1
ATOM 775 C CA . THR A 1 104 ? 4.109 -5.943 -1.704 1.00 86.56 104 THR A CA 1
ATOM 776 C C . THR A 1 104 ? 3.175 -7.077 -1.291 1.00 86.56 104 THR A C 1
ATOM 778 O O . TH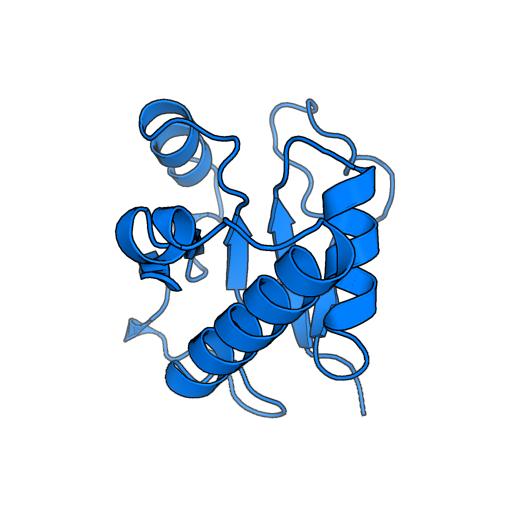R A 1 104 ? 2.771 -7.110 -0.136 1.00 86.56 104 THR A O 1
ATOM 781 N N . LYS A 1 105 ? 2.902 -8.051 -2.171 1.00 86.38 105 LYS A N 1
ATOM 782 C CA . LYS A 1 105 ? 2.089 -9.234 -1.832 1.00 86.38 105 LYS A CA 1
ATOM 783 C C . LYS A 1 105 ? 2.683 -10.025 -0.664 1.00 86.38 105 LYS A C 1
ATOM 785 O O . LYS A 1 105 ? 1.956 -10.407 0.246 1.00 86.38 105 LYS A O 1
ATOM 790 N N . ALA A 1 106 ? 4.001 -10.239 -0.667 1.00 86.00 106 ALA A N 1
ATOM 791 C CA . ALA A 1 106 ? 4.686 -10.940 0.417 1.00 86.00 106 ALA A CA 1
ATOM 792 C C . ALA A 1 106 ? 4.581 -10.188 1.753 1.00 86.00 106 ALA A C 1
ATOM 794 O O . ALA A 1 106 ? 4.338 -10.810 2.781 1.00 86.00 106 ALA A O 1
ATOM 795 N N . CYS A 1 107 ? 4.720 -8.859 1.734 1.00 87.69 107 CYS A N 1
ATOM 796 C CA . CYS A 1 107 ? 4.563 -8.014 2.914 1.00 87.69 107 CYS A CA 1
ATOM 797 C C . CYS A 1 107 ? 3.117 -8.054 3.434 1.00 87.69 107 CY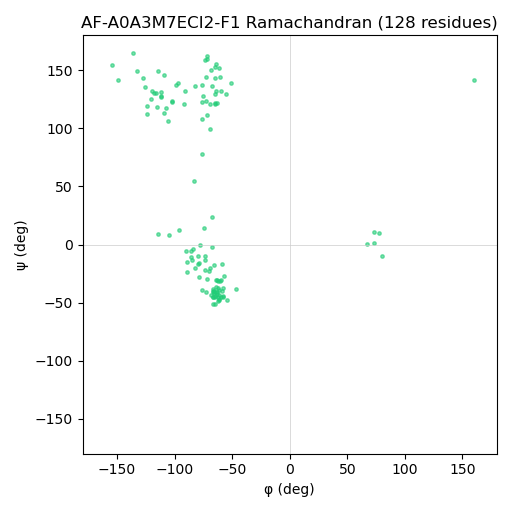S A C 1
ATOM 799 O O . CYS A 1 107 ? 2.898 -8.387 4.593 1.00 87.69 107 CYS A O 1
ATOM 801 N N . LEU A 1 108 ? 2.127 -7.830 2.567 1.00 85.50 108 LEU A N 1
ATOM 802 C CA . LEU A 1 108 ? 0.705 -7.908 2.920 1.00 85.50 108 LEU A CA 1
ATOM 803 C C . LEU A 1 108 ? 0.349 -9.266 3.545 1.00 85.50 108 LEU A C 1
ATOM 805 O O . LEU A 1 108 ? -0.225 -9.310 4.632 1.00 85.50 108 LEU A O 1
ATOM 809 N N . GLY A 1 109 ? 0.785 -10.365 2.925 1.00 83.12 109 GLY A N 1
ATOM 810 C CA . GLY A 1 109 ? 0.572 -11.713 3.449 1.00 83.12 109 GLY A CA 1
ATOM 811 C C . GLY A 1 109 ? 1.269 -11.972 4.789 1.00 83.12 109 GLY A C 1
ATOM 812 O O . GLY A 1 109 ? 0.664 -12.566 5.680 1.00 83.12 109 GLY A O 1
ATOM 813 N N . ALA A 1 110 ? 2.508 -11.496 4.968 1.00 84.50 110 ALA A N 1
ATOM 814 C CA . ALA A 1 110 ? 3.257 -11.646 6.220 1.00 84.50 110 ALA A CA 1
ATOM 815 C C . ALA A 1 110 ? 2.590 -10.924 7.400 1.00 84.50 110 ALA A C 1
ATOM 817 O O . ALA A 1 110 ? 2.667 -11.397 8.531 1.00 84.50 110 ALA A O 1
ATOM 818 N N . HIS A 1 111 ? 1.895 -9.821 7.123 1.00 83.06 111 HIS A N 1
ATOM 819 C CA . HIS A 1 111 ? 1.157 -9.048 8.119 1.00 83.06 111 HIS A CA 1
ATOM 820 C C . HIS A 1 111 ? -0.341 -9.398 8.192 1.00 83.06 111 HIS A C 1
ATOM 822 O O . HIS A 1 111 ? -1.126 -8.687 8.818 1.00 83.06 111 HIS A O 1
ATOM 828 N N . GLY A 1 112 ? -0.757 -10.503 7.567 1.00 77.94 112 GLY A N 1
ATOM 829 C CA . GLY A 1 112 ? -2.119 -11.022 7.685 1.00 77.94 112 GLY A CA 1
ATOM 830 C C . GLY A 1 112 ? -3.173 -10.291 6.853 1.00 77.94 112 GLY A C 1
ATOM 831 O O . GLY A 1 112 ? -4.353 -10.593 7.009 1.00 77.94 112 GLY A O 1
ATOM 832 N N . VAL A 1 113 ? -2.777 -9.395 5.942 1.00 78.56 113 VAL A N 1
ATOM 833 C CA . VAL A 1 113 ? -3.667 -8.824 4.918 1.00 78.56 113 VAL A CA 1
ATOM 834 C C . VAL A 1 113 ? -3.861 -9.881 3.828 1.00 78.56 113 VAL A C 1
ATOM 836 O O . VAL A 1 113 ? -3.209 -9.858 2.788 1.00 78.56 113 VAL A O 1
ATOM 839 N N . ALA A 1 114 ? -4.711 -10.863 4.108 1.00 71.38 114 ALA A N 1
ATOM 840 C CA . ALA A 1 114 ? -4.997 -11.993 3.234 1.00 71.38 114 ALA A CA 1
ATOM 841 C C . ALA A 1 114 ? -6.504 -12.269 3.196 1.00 71.38 114 ALA A C 1
ATOM 843 O O . ALA A 1 114 ? -7.262 -11.781 4.034 1.00 71.38 114 ALA A O 1
ATOM 844 N N . GLU A 1 115 ? -6.945 -13.051 2.213 1.00 64.56 115 GLU A N 1
ATOM 845 C CA . GLU A 1 115 ? -8.362 -13.341 2.006 1.00 64.56 115 GLU A CA 1
ATOM 846 C C . GLU A 1 115 ? -8.996 -13.920 3.283 1.00 64.56 115 GLU A C 1
ATOM 848 O O . GLU A 1 115 ? -8.461 -14.848 3.894 1.00 64.56 115 GLU A O 1
ATOM 853 N N . GLY A 1 116 ? -10.124 -13.343 3.709 1.00 57.59 116 GLY A N 1
ATOM 854 C CA . GLY A 1 116 ? -10.859 -13.783 4.898 1.00 57.59 116 GLY A CA 1
ATOM 855 C C . GLY A 1 116 ? -10.209 -13.435 6.243 1.00 57.59 116 GLY A C 1
ATOM 856 O O . GLY A 1 116 ? -10.660 -13.947 7.267 1.00 57.59 116 GLY A O 1
ATOM 857 N N . LYS A 1 117 ? -9.170 -12.589 6.266 1.00 63.19 117 LYS A N 1
ATOM 858 C CA . LYS A 1 117 ? -8.528 -12.120 7.501 1.00 63.19 117 LYS A CA 1
ATOM 859 C C . LYS A 1 117 ? -8.602 -10.604 7.626 1.00 63.19 117 LYS A C 1
ATOM 861 O O . LYS A 1 117 ? -8.140 -9.872 6.753 1.00 63.19 117 LYS A O 1
ATOM 866 N N . ASP A 1 118 ? -9.145 -10.149 8.749 1.00 61.00 118 ASP A N 1
ATOM 867 C CA . ASP A 1 118 ? -9.026 -8.756 9.158 1.00 61.00 118 ASP A CA 1
ATOM 868 C C . ASP A 1 118 ? -7.603 -8.459 9.625 1.00 61.00 118 ASP A C 1
ATOM 870 O O . ASP A 1 118 ? -6.943 -9.276 10.275 1.00 61.00 118 ASP A O 1
ATOM 874 N N . VAL A 1 119 ? -7.147 -7.243 9.331 1.00 65.88 119 VAL A N 1
ATOM 875 C CA . VAL A 1 119 ? -5.894 -6.730 9.879 1.00 65.88 119 VAL A CA 1
ATOM 876 C C . VAL A 1 119 ? -6.032 -6.640 11.391 1.00 65.88 119 VAL A C 1
ATOM 878 O O . VAL A 1 119 ? -6.916 -5.942 11.901 1.00 65.88 119 VAL A O 1
ATOM 881 N N . ALA A 1 120 ? -5.144 -7.338 12.102 1.00 67.12 120 ALA A N 1
ATOM 882 C CA . ALA A 1 120 ? -5.102 -7.313 13.555 1.00 67.12 120 ALA A CA 1
ATOM 883 C C . ALA A 1 120 ? -5.069 -5.862 14.057 1.00 67.12 120 ALA A C 1
ATOM 885 O O . ALA A 1 120 ? -4.374 -5.013 13.499 1.00 67.12 120 ALA A O 1
ATOM 886 N N . SER A 1 121 ? -5.806 -5.556 15.126 1.00 65.25 121 SER A N 1
ATOM 887 C CA . SER A 1 121 ? -5.856 -4.191 15.672 1.00 65.25 121 SER A CA 1
ATOM 888 C C . SER A 1 121 ? -4.472 -3.645 16.046 1.00 65.25 121 SER A C 1
ATOM 890 O O . SER A 1 121 ? -4.263 -2.440 15.974 1.00 65.25 121 SER A O 1
ATOM 892 N N . GLU A 1 122 ? -3.521 -4.521 16.376 1.00 68.56 122 GLU A N 1
ATOM 893 C CA . GLU A 1 122 ? -2.124 -4.180 16.676 1.00 68.56 122 GLU A CA 1
ATOM 894 C C . GLU A 1 122 ? -1.326 -3.726 15.449 1.00 68.56 122 GLU A C 1
ATOM 896 O O . GLU A 1 122 ? -0.317 -3.042 15.584 1.00 68.56 122 GLU A O 1
ATOM 901 N N . GLU A 1 123 ? -1.761 -4.106 14.251 1.00 71.50 123 GLU A N 1
ATOM 902 C CA . GLU A 1 123 ? -1.130 -3.756 12.982 1.00 71.50 123 GLU A CA 1
ATOM 903 C C . GLU A 1 123 ? -1.672 -2.435 12.405 1.00 71.50 123 GLU A C 1
ATOM 905 O O . GLU A 1 123 ? -1.050 -1.819 11.536 1.00 71.50 123 GLU A O 1
ATOM 910 N N . LYS A 1 124 ? -2.811 -1.949 12.915 1.00 72.69 124 LYS A N 1
ATOM 911 C CA . LYS A 1 124 ? -3.424 -0.691 12.474 1.00 72.69 124 LYS A CA 1
ATOM 912 C C . LYS A 1 124 ? -2.520 0.496 12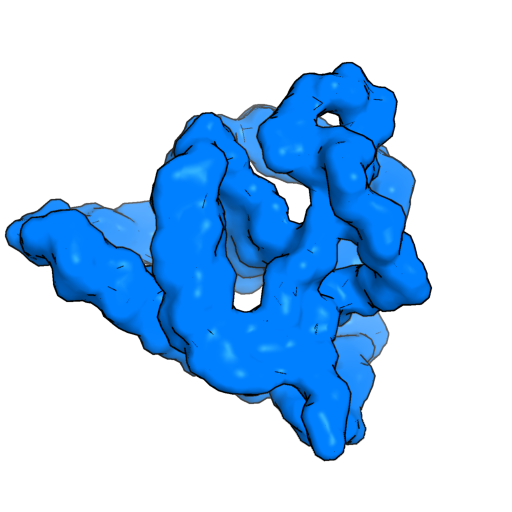.795 1.00 72.69 124 LYS A C 1
ATOM 914 O O . LYS A 1 124 ? -1.989 0.631 13.894 1.00 72.69 124 LYS A O 1
ATOM 919 N N . GLY A 1 125 ? -2.325 1.361 11.804 1.00 72.25 125 GLY A N 1
ATOM 920 C CA . GLY A 1 125 ? -1.478 2.540 11.932 1.00 72.25 125 GLY A CA 1
ATOM 921 C C . GLY A 1 125 ? 0.024 2.250 11.965 1.00 72.25 125 GLY A C 1
ATOM 922 O O . GLY A 1 125 ? 0.794 3.207 12.068 1.00 72.25 125 GLY A O 1
ATOM 923 N N . LYS A 1 126 ? 0.468 0.989 11.844 1.00 83.38 126 LYS A N 1
ATOM 924 C CA . LYS A 1 126 ? 1.890 0.665 11.670 1.00 83.38 126 LYS A CA 1
ATOM 925 C C . LYS A 1 126 ? 2.374 1.018 10.268 1.00 83.38 126 LYS A C 1
ATOM 927 O O . LYS A 1 126 ? 1.601 1.163 9.322 1.00 83.38 126 LYS A O 1
ATOM 932 N N . VAL A 1 127 ? 3.687 1.172 10.165 1.00 85.19 127 VAL A N 1
ATOM 933 C CA . VAL A 1 127 ? 4.394 1.353 8.903 1.00 85.19 127 VAL A CA 1
ATOM 934 C C . VAL A 1 127 ? 5.236 0.111 8.653 1.00 85.19 127 VAL A C 1
ATOM 936 O O . VAL A 1 127 ? 6.016 -0.291 9.514 1.00 85.19 127 VAL A O 1
ATOM 939 N N . TRP A 1 128 ? 5.086 -0.471 7.473 1.00 87.44 128 TRP A N 1
ATOM 940 C CA . TRP A 1 128 ? 5.842 -1.611 6.987 1.00 87.44 128 TRP A CA 1
ATOM 941 C C . TRP A 1 128 ? 6.686 -1.197 5.790 1.00 87.44 128 TRP A C 1
ATOM 943 O O . TRP A 1 128 ? 6.301 -0.329 5.005 1.00 87.44 128 TRP A O 1
ATOM 953 N N . TYR A 1 129 ? 7.827 -1.857 5.639 1.00 84.44 129 TYR A N 1
ATOM 954 C CA . TYR A 1 129 ? 8.747 -1.629 4.535 1.00 84.44 129 TYR A CA 1
ATOM 955 C C . TYR A 1 129 ? 8.924 -2.920 3.737 1.00 84.44 129 TYR A C 1
ATOM 957 O O . TYR A 1 129 ? 9.152 -3.980 4.326 1.00 84.44 129 TYR A O 1
ATOM 965 N N . PHE A 1 130 ? 8.817 -2.844 2.408 1.00 80.88 130 PHE A N 1
ATOM 966 C CA . PHE A 1 130 ? 8.908 -4.007 1.513 1.00 80.88 130 PHE A CA 1
ATOM 967 C C . PHE A 1 130 ? 10.082 -3.939 0.534 1.00 80.88 130 PHE A C 1
ATOM 969 O O . PHE A 1 130 ? 10.382 -2.847 0.001 1.00 80.88 130 PHE A O 1
#

Solvent-accessible surface area (backbone atoms only — not comparable to full-atom values): 7559 Å² total; per-residue (Å²): 138,81,51,45,44,23,30,66,47,55,89,44,67,68,60,45,52,59,41,40,64,62,38,48,79,64,34,36,72,30,45,64,69,58,96,80,74,75,61,103,34,76,86,50,91,56,92,62,81,45,64,33,36,39,39,49,81,79,60,52,72,68,56,51,53,55,57,52,68,40,89,70,40,53,67,24,25,36,37,35,63,26,72,76,70,53,69,71,64,85,54,58,74,72,58,43,46,53,53,49,38,52,37,47,53,51,46,36,47,74,65,40,54,43,92,99,43,74,64,50,79,87,49,37,44,39,78,45,69,67

Nearest PDB structures (foldseek):
  7cci-assembly1_A  TM=4.588E-01  e=1.768E-01  Acinetobacter baumannii
  7qep-assembly1_S0  TM=4.611E-01  e=2.804E-01  Encephalitozoon cuniculi GB-M1
  7qiz-assembly1_u  TM=4.047E-01  e=3.417E-01  Solanum lycopersicum
  5tqj-assembly1_A  TM=5.683E-01  e=2.634E+00  Paraburkholderia phymatum
  8p53-assembly1_E  TM=5.169E-01  e=8.621E+00  Pseudomonas aeruginosa PAO1